Protein AF-A0A0U5IQD8-F1 (afdb_monomer_lite)

Sequence (84 aa):
MEPTRNRQIGERIRTARERCSLSHKALAALTDGAISASRLANYESGLRRPGIEEAEALAGALGDVSAAWLLTLDGGDAPASVRP

Radius of gyration: 11.64 Å; chains: 1; bounding box: 28×26×30 Å

Structure (mmCIF, N/CA/C/O backbone):
data_AF-A0A0U5IQD8-F1
#
_entry.id   AF-A0A0U5IQD8-F1
#
loop_
_atom_site.group_PDB
_atom_site.id
_atom_site.type_symbol
_atom_site.label_atom_id
_atom_site.label_alt_id
_atom_site.label_comp_id
_atom_site.label_asym_id
_atom_site.label_entity_id
_atom_site.label_seq_id
_atom_site.pdbx_PDB_ins_code
_atom_site.Cartn_x
_atom_site.Cartn_y
_atom_site.Cartn_z
_atom_site.occupancy
_atom_site.B_iso_or_equiv
_atom_site.auth_seq_id
_atom_site.auth_comp_id
_atom_site.auth_asym_id
_atom_site.auth_atom_id
_atom_site.pdbx_PDB_model_num
ATOM 1 N N . MET A 1 1 ? 12.519 12.261 -17.787 1.00 46.66 1 MET A N 1
ATOM 2 C CA . MET A 1 1 ? 12.903 11.052 -17.030 1.00 46.66 1 MET A CA 1
ATOM 3 C C . MET A 1 1 ? 11.676 10.170 -17.003 1.00 46.66 1 MET A C 1
ATOM 5 O O . MET A 1 1 ? 10.656 10.641 -16.516 1.00 46.66 1 MET A O 1
ATOM 9 N N . GLU A 1 2 ? 11.722 8.979 -17.596 1.00 53.22 2 GLU A N 1
ATOM 10 C CA . GLU A 1 2 ? 10.586 8.059 -17.495 1.00 53.22 2 GLU A CA 1
ATOM 11 C C . GLU A 1 2 ? 10.375 7.673 -16.024 1.00 53.22 2 GLU A C 1
ATOM 13 O O . GLU A 1 2 ? 11.364 7.429 -15.320 1.00 53.22 2 GLU A O 1
ATOM 18 N N . PRO A 1 3 ? 9.130 7.667 -15.516 1.00 62.66 3 PRO A N 1
ATOM 19 C CA . PRO A 1 3 ? 8.872 7.215 -14.161 1.00 62.66 3 PRO A CA 1
ATOM 20 C C . PRO A 1 3 ? 9.354 5.771 -14.046 1.00 62.66 3 PRO A C 1
ATOM 22 O O . PRO A 1 3 ? 8.943 4.903 -14.819 1.00 62.66 3 PRO A O 1
ATOM 25 N N . THR A 1 4 ? 10.246 5.515 -13.087 1.00 82.25 4 THR A N 1
ATOM 26 C CA . THR A 1 4 ? 10.699 4.154 -12.801 1.00 82.25 4 THR A CA 1
ATOM 27 C C . THR A 1 4 ? 9.479 3.279 -12.543 1.00 82.25 4 THR A C 1
ATOM 29 O O . THR A 1 4 ? 8.485 3.733 -11.975 1.00 82.25 4 THR A O 1
ATOM 32 N N . ARG A 1 5 ? 9.540 2.007 -12.942 1.00 83.19 5 ARG A N 1
ATOM 33 C CA . ARG A 1 5 ? 8.417 1.067 -12.794 1.00 83.19 5 ARG A CA 1
ATOM 34 C C . ARG A 1 5 ? 7.845 1.041 -11.368 1.00 83.19 5 ARG A C 1
ATOM 36 O O . ARG A 1 5 ? 6.645 0.902 -11.180 1.00 83.19 5 ARG A O 1
ATOM 43 N N . ASN A 1 6 ? 8.693 1.271 -10.366 1.00 86.50 6 ASN A N 1
ATOM 44 C CA . ASN A 1 6 ? 8.297 1.391 -8.962 1.00 86.50 6 ASN A CA 1
ATOM 45 C C . ASN A 1 6 ? 7.353 2.572 -8.697 1.00 86.50 6 ASN A C 1
ATOM 47 O O . ASN A 1 6 ? 6.433 2.442 -7.898 1.00 86.50 6 ASN A O 1
ATOM 51 N N . ARG A 1 7 ? 7.562 3.714 -9.360 1.00 87.38 7 ARG A N 1
ATOM 52 C CA . ARG A 1 7 ? 6.699 4.891 -9.229 1.00 87.38 7 ARG A CA 1
ATOM 53 C C . ARG A 1 7 ? 5.319 4.645 -9.833 1.00 87.38 7 ARG A C 1
ATOM 55 O O . ARG A 1 7 ? 4.335 4.997 -9.201 1.00 87.38 7 ARG A O 1
ATOM 62 N N . GLN A 1 8 ? 5.249 3.967 -10.980 1.00 88.44 8 GLN A N 1
ATOM 63 C CA . GLN A 1 8 ? 3.974 3.583 -11.604 1.00 88.44 8 GLN A CA 1
ATOM 64 C C . GLN A 1 8 ? 3.174 2.620 -10.709 1.00 88.44 8 GLN A C 1
ATOM 66 O O . GLN A 1 8 ? 1.973 2.788 -10.522 1.00 88.44 8 GLN A O 1
ATOM 71 N N . ILE A 1 9 ? 3.855 1.641 -10.098 1.00 89.62 9 ILE A N 1
ATOM 72 C CA . ILE A 1 9 ? 3.260 0.742 -9.095 1.00 89.62 9 ILE A CA 1
ATOM 73 C C . ILE A 1 9 ? 2.720 1.549 -7.906 1.00 89.62 9 ILE A C 1
ATOM 75 O O . ILE A 1 9 ? 1.584 1.350 -7.477 1.00 89.62 9 ILE A O 1
ATOM 79 N N . GLY A 1 10 ? 3.518 2.489 -7.394 1.00 91.00 10 GLY A N 1
ATOM 80 C CA . GLY A 1 10 ? 3.121 3.364 -6.297 1.00 91.00 10 GLY A CA 1
ATOM 81 C C . GLY A 1 10 ? 1.892 4.217 -6.612 1.00 91.00 10 GLY A C 1
ATOM 82 O O . GLY A 1 10 ? 0.980 4.310 -5.790 1.00 91.00 10 GLY A O 1
ATOM 83 N N . GLU A 1 11 ? 1.830 4.779 -7.817 1.00 90.00 11 GLU A N 1
ATOM 84 C CA . GLU A 1 11 ? 0.680 5.541 -8.304 1.00 90.00 11 GLU A CA 1
ATOM 85 C C . GLU A 1 11 ? -0.575 4.664 -8.389 1.00 90.00 11 GLU A C 1
ATOM 87 O O . GLU A 1 11 ? -1.613 5.061 -7.867 1.00 90.00 11 GLU A O 1
ATOM 92 N N . ARG A 1 12 ? -0.482 3.433 -8.914 1.00 89.75 12 ARG A N 1
ATOM 93 C CA . ARG A 1 12 ? -1.617 2.491 -8.954 1.00 89.75 12 ARG A CA 1
ATOM 94 C C . ARG A 1 12 ? -2.150 2.147 -7.561 1.00 89.75 12 ARG A C 1
ATOM 96 O O . ARG A 1 12 ? -3.364 2.172 -7.351 1.00 89.75 12 ARG A O 1
ATOM 103 N N . ILE A 1 13 ? -1.263 1.877 -6.599 1.00 90.25 13 ILE A N 1
ATOM 104 C CA . ILE A 1 13 ? -1.645 1.622 -5.197 1.00 90.25 13 ILE A CA 1
ATOM 105 C C . ILE A 1 13 ? -2.378 2.834 -4.623 1.00 90.25 13 ILE A C 1
ATOM 107 O O . ILE A 1 13 ? -3.448 2.689 -4.029 1.00 90.25 13 ILE A O 1
ATOM 111 N N . ARG A 1 14 ? -1.824 4.032 -4.831 1.00 90.88 14 ARG A N 1
ATOM 112 C CA . ARG A 1 14 ? -2.416 5.281 -4.356 1.00 90.88 14 ARG A CA 1
ATOM 113 C C . ARG A 1 14 ? -3.797 5.509 -4.958 1.00 90.88 14 ARG A C 1
ATOM 115 O O . ARG A 1 14 ? -4.734 5.769 -4.211 1.00 90.88 14 ARG A O 1
ATOM 122 N N . THR A 1 15 ? -3.934 5.374 -6.274 1.00 89.69 15 THR A N 1
ATOM 123 C CA . THR A 1 15 ? -5.209 5.538 -6.977 1.00 89.69 15 THR A CA 1
ATOM 124 C C . THR A 1 15 ? -6.249 4.552 -6.462 1.00 89.69 15 THR A C 1
ATOM 126 O O . THR A 1 15 ? -7.371 4.954 -6.169 1.00 89.69 15 THR A O 1
ATOM 129 N N . ALA A 1 16 ? -5.894 3.276 -6.288 1.00 89.88 16 ALA A N 1
ATOM 130 C CA . ALA A 1 16 ? -6.815 2.287 -5.736 1.00 89.88 16 ALA A CA 1
ATOM 131 C C . ALA A 1 16 ? -7.229 2.636 -4.296 1.00 89.88 16 ALA A C 1
ATOM 133 O O . ALA A 1 16 ? -8.414 2.625 -3.969 1.00 89.88 16 ALA A O 1
ATOM 134 N N . ARG A 1 17 ? -6.272 3.039 -3.453 1.00 91.06 17 ARG A N 1
ATOM 135 C CA . ARG A 1 17 ? -6.543 3.477 -2.078 1.00 91.06 17 ARG A CA 1
ATOM 136 C C . ARG A 1 17 ? -7.474 4.694 -2.032 1.00 91.06 17 ARG A C 1
ATOM 138 O O . ARG A 1 17 ? -8.398 4.722 -1.220 1.00 91.06 17 ARG A O 1
ATOM 145 N N . GLU A 1 18 ? -7.228 5.694 -2.876 1.00 89.81 18 GLU A N 1
ATOM 146 C CA . GLU A 1 18 ? -8.032 6.917 -2.972 1.00 89.81 18 GLU A CA 1
ATOM 147 C C . GLU A 1 18 ? -9.444 6.622 -3.501 1.00 89.81 18 GLU A C 1
ATOM 149 O O . GLU A 1 18 ? -10.409 7.148 -2.951 1.00 89.81 18 GLU A O 1
ATOM 154 N N . ARG A 1 19 ? -9.595 5.704 -4.467 1.00 88.62 19 ARG A N 1
ATOM 155 C CA . ARG A 1 19 ? -10.909 5.213 -4.929 1.00 88.62 19 ARG A CA 1
ATOM 156 C C . ARG A 1 19 ? -11.708 4.559 -3.801 1.00 88.62 19 ARG A C 1
ATOM 158 O O . ARG A 1 19 ? -12.902 4.807 -3.679 1.00 88.62 19 ARG A O 1
ATOM 165 N N . CYS A 1 20 ? -11.046 3.785 -2.944 1.00 86.44 20 CYS A N 1
ATOM 166 C CA . CYS A 1 20 ? -11.658 3.191 -1.754 1.00 86.44 20 CYS A CA 1
ATOM 167 C C . CYS A 1 20 ? -11.808 4.185 -0.581 1.00 86.44 20 CYS A C 1
ATOM 169 O O . CYS A 1 20 ? -12.295 3.798 0.478 1.00 86.44 20 CYS A O 1
ATOM 171 N N . SER A 1 21 ? -11.381 5.448 -0.732 1.00 89.62 21 SER A N 1
ATOM 172 C CA . SER A 1 21 ? -11.354 6.466 0.335 1.00 89.62 21 SER A CA 1
ATOM 173 C C . SER A 1 21 ? -10.654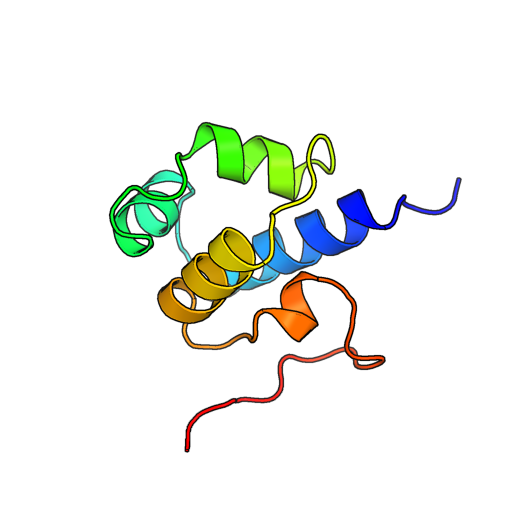 6.000 1.624 1.00 89.62 21 SER A C 1
ATOM 175 O O . SER A 1 21 ? -11.008 6.403 2.733 1.00 89.62 21 SER A O 1
ATOM 177 N N . LEU A 1 22 ? -9.632 5.148 1.492 1.00 89.31 22 LEU A N 1
ATOM 178 C CA . LEU A 1 22 ? -8.895 4.588 2.624 1.00 89.31 22 LEU A CA 1
ATOM 179 C C . LEU A 1 22 ? -7.697 5.472 2.992 1.00 89.31 22 LEU A C 1
ATOM 181 O O . LEU A 1 22 ? -6.951 5.949 2.137 1.00 89.31 22 LEU A O 1
ATOM 185 N N . SER A 1 23 ? -7.443 5.649 4.288 1.00 90.56 23 SER A N 1
ATOM 186 C CA . SER A 1 23 ? -6.159 6.189 4.758 1.00 90.56 23 SER A CA 1
ATOM 187 C C . SER A 1 23 ? -5.075 5.104 4.737 1.00 90.56 23 SER A C 1
ATOM 189 O O . SER A 1 23 ? -5.390 3.914 4.763 1.00 90.56 23 SER A O 1
ATO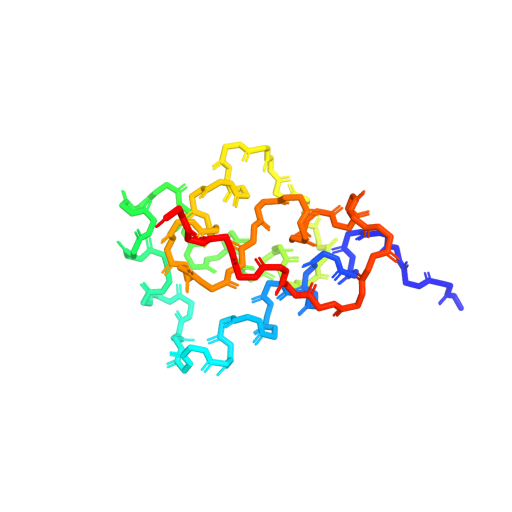M 191 N N . HIS A 1 24 ? -3.786 5.475 4.761 1.00 89.31 24 HIS A N 1
ATOM 192 C CA . HIS A 1 24 ? -2.698 4.484 4.876 1.00 89.31 24 HIS A CA 1
ATOM 193 C C . HIS A 1 24 ? -2.847 3.584 6.105 1.00 89.31 24 HIS A C 1
ATOM 195 O O . HIS A 1 24 ? -2.522 2.405 6.040 1.00 89.31 24 HIS A O 1
ATOM 201 N N . LYS A 1 25 ? -3.357 4.126 7.219 1.00 90.00 25 LYS A N 1
ATOM 202 C CA . LYS A 1 25 ? -3.626 3.350 8.437 1.00 90.00 25 LYS A CA 1
ATOM 203 C C . LYS A 1 25 ? -4.783 2.371 8.247 1.00 90.00 25 LYS A C 1
ATOM 205 O O . LYS A 1 25 ? -4.678 1.239 8.700 1.00 90.00 25 LYS A O 1
ATOM 210 N N . ALA A 1 26 ? -5.854 2.796 7.577 1.00 90.56 26 ALA A N 1
ATOM 211 C CA . ALA A 1 26 ? -6.998 1.931 7.299 1.00 90.56 26 ALA A CA 1
ATOM 212 C C . ALA A 1 26 ? -6.605 0.783 6.361 1.00 90.56 26 ALA A C 1
ATOM 214 O O . ALA A 1 26 ? -6.896 -0.370 6.652 1.00 90.56 26 ALA A O 1
ATOM 215 N N . LEU A 1 27 ? -5.866 1.082 5.289 1.00 90.19 27 LEU A N 1
ATOM 216 C CA . LEU A 1 27 ? -5.378 0.058 4.368 1.00 90.19 27 LEU A CA 1
ATOM 217 C C . LEU A 1 27 ? -4.402 -0.910 5.054 1.00 90.19 27 LEU A C 1
ATOM 219 O O . LEU A 1 27 ? -4.540 -2.116 4.905 1.00 90.19 27 LEU A O 1
ATOM 223 N N . ALA A 1 28 ? -3.476 -0.403 5.874 1.00 91.00 28 ALA A N 1
ATOM 224 C CA . ALA A 1 28 ? -2.589 -1.241 6.685 1.00 91.00 28 ALA A CA 1
ATOM 225 C C . ALA A 1 28 ? -3.364 -2.201 7.609 1.00 91.00 28 ALA A C 1
ATOM 227 O O . ALA A 1 28 ? -3.019 -3.379 7.707 1.00 91.00 28 ALA A O 1
ATOM 228 N N . ALA A 1 29 ? -4.433 -1.716 8.250 1.00 90.06 29 ALA A N 1
ATOM 229 C CA . ALA A 1 29 ? -5.289 -2.538 9.102 1.00 90.06 29 ALA A CA 1
ATOM 230 C C . ALA A 1 29 ? -6.033 -3.630 8.313 1.00 90.06 29 ALA A C 1
ATOM 232 O O . ALA A 1 29 ? -6.171 -4.741 8.810 1.00 90.06 29 ALA A O 1
ATOM 233 N N . LEU A 1 30 ? -6.457 -3.345 7.076 1.00 89.06 30 LEU A N 1
ATOM 234 C CA . LEU A 1 30 ? -7.106 -4.328 6.197 1.00 89.06 30 LEU A CA 1
ATOM 235 C C . LEU A 1 30 ? -6.147 -5.416 5.699 1.00 89.06 30 LEU A C 1
ATOM 237 O O . LEU A 1 30 ? -6.585 -6.516 5.388 1.00 89.06 30 LEU A O 1
ATOM 241 N N . THR A 1 31 ? -4.843 -5.136 5.658 1.00 87.88 31 THR A N 1
ATOM 242 C CA . THR A 1 31 ? -3.812 -6.141 5.339 1.00 87.88 31 THR A CA 1
ATOM 243 C C . THR A 1 31 ? -3.414 -7.013 6.539 1.00 87.88 31 THR A C 1
ATOM 245 O O . THR A 1 31 ? -2.327 -7.581 6.533 1.00 87.88 31 THR A O 1
ATOM 248 N N . ASP A 1 32 ? -4.230 -7.064 7.597 1.00 82.25 32 ASP A N 1
ATOM 249 C CA . ASP A 1 32 ? -3.953 -7.786 8.854 1.00 82.25 32 ASP A CA 1
ATOM 250 C C . ASP A 1 32 ? -2.593 -7.416 9.491 1.00 82.25 32 ASP A C 1
ATOM 252 O O . ASP A 1 32 ? -1.913 -8.210 10.131 1.00 82.25 32 ASP A O 1
ATOM 256 N N . GLY A 1 33 ? -2.133 -6.179 9.270 1.00 79.62 33 GLY A N 1
ATOM 257 C CA . GLY A 1 33 ? -0.826 -5.718 9.746 1.00 79.62 33 GLY A CA 1
ATOM 258 C C . GLY A 1 33 ? 0.385 -6.246 8.964 1.00 79.62 33 GLY A C 1
ATOM 259 O O . GLY A 1 33 ? 1.515 -5.896 9.318 1.00 79.62 33 GLY A O 1
ATOM 260 N N . ALA A 1 34 ? 0.192 -6.997 7.872 1.00 84.00 34 ALA A N 1
ATOM 261 C CA . ALA A 1 34 ? 1.278 -7.416 6.979 1.00 84.00 34 ALA A CA 1
ATOM 262 C C . ALA A 1 34 ? 2.062 -6.204 6.439 1.00 84.00 34 ALA A C 1
ATOM 264 O O . ALA A 1 34 ? 3.298 -6.208 6.348 1.00 84.00 34 ALA A O 1
ATOM 265 N N . ILE A 1 35 ? 1.350 -5.111 6.147 1.00 89.62 35 ILE A N 1
ATOM 266 C CA . ILE A 1 35 ? 1.926 -3.877 5.619 1.00 89.62 35 ILE A CA 1
ATOM 267 C C . ILE A 1 35 ? 1.649 -2.730 6.582 1.00 89.62 35 ILE A C 1
ATOM 269 O O . ILE A 1 35 ? 0.510 -2.406 6.892 1.00 89.62 35 ILE A O 1
ATOM 273 N N . SER A 1 36 ? 2.706 -2.059 7.039 1.00 90.88 36 SER A N 1
ATOM 274 C CA . SER A 1 36 ? 2.566 -0.862 7.865 1.00 90.88 36 SER A CA 1
ATOM 275 C C . SER A 1 36 ? 2.269 0.376 7.014 1.00 90.88 36 SER A C 1
ATOM 277 O O . SER A 1 36 ? 2.670 0.460 5.851 1.00 90.88 36 SER A O 1
ATOM 279 N N . ALA A 1 37 ? 1.648 1.395 7.615 1.00 89.81 37 ALA A N 1
ATOM 280 C CA . ALA A 1 37 ? 1.372 2.668 6.941 1.00 89.81 37 ALA A CA 1
ATOM 281 C C . ALA A 1 37 ? 2.639 3.314 6.331 1.00 89.81 37 ALA A C 1
ATOM 283 O O . ALA A 1 37 ? 2.584 3.868 5.236 1.00 89.81 37 ALA A O 1
ATOM 284 N N . SER A 1 38 ? 3.801 3.185 6.987 1.00 91.00 38 SER A N 1
ATOM 285 C CA . SER A 1 38 ? 5.080 3.649 6.427 1.00 91.00 38 SER A CA 1
ATOM 286 C C . SER A 1 38 ? 5.545 2.832 5.220 1.00 91.00 38 SER A C 1
ATOM 288 O O . SER A 1 38 ? 6.103 3.407 4.289 1.00 91.00 38 SER A O 1
ATOM 290 N N . ARG A 1 39 ? 5.332 1.506 5.200 1.00 90.25 39 ARG A N 1
ATOM 291 C CA . ARG A 1 39 ? 5.648 0.689 4.014 1.00 90.25 39 ARG A CA 1
ATOM 292 C C . ARG A 1 39 ? 4.766 1.082 2.837 1.00 90.25 39 ARG A C 1
ATOM 294 O O . ARG A 1 39 ? 5.291 1.273 1.748 1.00 90.25 39 ARG A O 1
ATOM 301 N N . LEU A 1 40 ? 3.479 1.303 3.087 1.00 91.06 40 LEU A N 1
ATOM 302 C CA . LEU A 1 40 ? 2.543 1.846 2.105 1.00 91.06 40 LEU A CA 1
ATOM 303 C C . LEU A 1 40 ? 3.031 3.171 1.512 1.00 91.06 40 LEU A C 1
ATOM 305 O O . LEU A 1 40 ? 3.116 3.291 0.295 1.00 91.06 40 LEU A O 1
ATOM 309 N N . ALA A 1 41 ? 3.447 4.125 2.348 1.00 90.69 41 ALA A N 1
ATOM 310 C CA . ALA A 1 41 ? 3.999 5.394 1.872 1.00 90.69 41 ALA A CA 1
ATOM 311 C C . ALA A 1 41 ? 5.276 5.214 1.022 1.00 90.69 41 ALA A C 1
ATOM 313 O O . ALA A 1 41 ? 5.445 5.893 0.006 1.00 90.69 41 ALA A O 1
ATOM 314 N N . ASN A 1 42 ? 6.157 4.277 1.393 1.00 91.56 42 ASN A N 1
ATOM 315 C CA . ASN A 1 42 ? 7.353 3.946 0.610 1.00 91.56 42 ASN A CA 1
ATOM 316 C C . ASN A 1 42 ? 7.015 3.306 -0.744 1.00 91.56 42 ASN A C 1
ATOM 318 O O . ASN A 1 42 ? 7.699 3.585 -1.731 1.00 91.56 42 ASN A O 1
ATOM 322 N N . TYR A 1 43 ? 5.978 2.465 -0.794 1.00 91.69 43 TYR A N 1
ATOM 323 C CA . TYR A 1 43 ? 5.471 1.875 -2.033 1.00 91.69 43 TYR A CA 1
ATOM 324 C C . TYR A 1 43 ? 4.853 2.946 -2.932 1.00 91.69 43 TYR A C 1
ATOM 326 O O . TYR A 1 43 ? 5.263 3.075 -4.081 1.00 91.69 43 TYR A O 1
ATOM 334 N N . GLU A 1 44 ? 3.959 3.782 -2.394 1.00 90.62 44 GLU A N 1
ATOM 335 C CA . GLU A 1 44 ? 3.319 4.883 -3.130 1.00 90.62 44 GLU A CA 1
ATOM 336 C C . GLU A 1 44 ? 4.330 5.904 -3.676 1.00 90.62 44 GLU A C 1
ATOM 338 O O . GLU A 1 44 ? 4.139 6.453 -4.757 1.00 90.62 44 GLU A O 1
ATOM 343 N N . SER A 1 45 ? 5.436 6.133 -2.963 1.00 88.12 45 SER A N 1
ATOM 344 C CA . SER A 1 45 ? 6.501 7.047 -3.401 1.00 88.12 45 SER A CA 1
ATOM 345 C C . SER A 1 45 ? 7.476 6.418 -4.409 1.00 88.12 45 SER A C 1
ATOM 347 O O . SER A 1 45 ? 8.373 7.102 -4.901 1.00 88.12 45 SER A O 1
ATOM 349 N N . GLY A 1 46 ? 7.363 5.114 -4.690 1.00 87.69 46 GLY A N 1
ATOM 350 C CA . GLY A 1 46 ? 8.294 4.370 -5.546 1.00 87.69 46 GLY A CA 1
ATOM 351 C C . GLY A 1 46 ? 9.683 4.135 -4.934 1.00 87.69 46 GLY A C 1
ATOM 352 O O . GLY A 1 46 ? 10.581 3.641 -5.620 1.00 87.69 46 GLY A O 1
ATOM 353 N N . LEU A 1 47 ? 9.860 4.458 -3.647 1.00 86.69 47 LEU A N 1
ATOM 354 C CA . LEU A 1 47 ? 11.081 4.222 -2.865 1.00 86.69 47 LEU A CA 1
ATOM 355 C C . LEU A 1 47 ? 11.356 2.728 -2.696 1.00 86.69 47 LEU A C 1
ATOM 357 O O . LEU A 1 47 ? 12.507 2.297 -2.638 1.00 86.69 47 LEU A O 1
ATOM 361 N N . ARG A 1 48 ? 10.288 1.932 -2.614 1.00 85.88 48 ARG A N 1
ATOM 362 C CA . ARG A 1 48 ? 10.359 0.481 -2.469 1.00 85.88 48 ARG A CA 1
ATOM 363 C C . ARG A 1 48 ? 9.330 -0.173 -3.380 1.00 85.88 48 ARG A C 1
ATOM 365 O O . ARG A 1 48 ? 8.280 0.402 -3.643 1.00 85.88 48 ARG A O 1
ATOM 372 N N . ARG A 1 49 ? 9.631 -1.380 -3.853 1.00 85.00 49 ARG A N 1
ATOM 373 C CA . ARG A 1 49 ? 8.685 -2.192 -4.621 1.00 85.00 49 ARG A CA 1
ATOM 374 C C . ARG A 1 49 ? 8.007 -3.190 -3.673 1.00 85.00 49 ARG A C 1
ATOM 376 O O . ARG A 1 49 ? 8.739 -3.831 -2.917 1.00 85.00 49 ARG A O 1
ATOM 383 N N . PRO A 1 50 ? 6.669 -3.313 -3.682 1.00 87.75 50 PRO A N 1
ATOM 384 C CA . PRO A 1 50 ? 5.995 -4.379 -2.947 1.00 87.75 50 PRO A CA 1
ATOM 385 C C . PRO A 1 50 ? 6.376 -5.745 -3.531 1.00 87.75 50 PRO A C 1
ATOM 387 O O . PRO A 1 50 ? 6.568 -5.874 -4.747 1.00 87.75 50 PRO A O 1
ATOM 390 N N . GLY A 1 51 ? 6.507 -6.748 -2.662 1.00 88.38 51 GLY A N 1
ATOM 391 C CA . GLY A 1 51 ? 6.612 -8.146 -3.067 1.00 88.38 51 GLY A CA 1
ATOM 392 C C . GLY A 1 51 ? 5.290 -8.686 -3.616 1.00 88.38 51 GLY A C 1
ATOM 3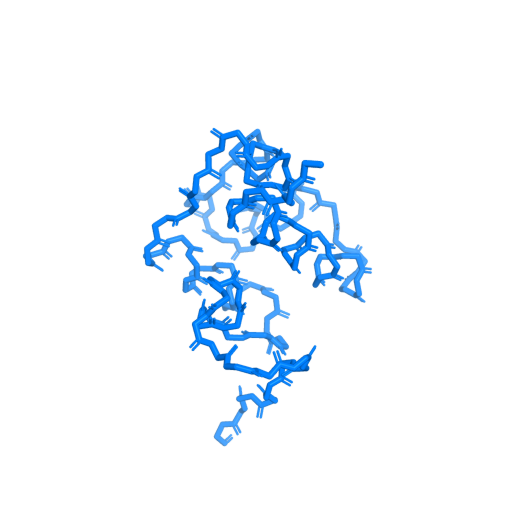93 O O . GLY A 1 51 ? 4.283 -7.977 -3.665 1.00 88.38 51 GLY A O 1
ATOM 394 N N . ILE A 1 52 ? 5.297 -9.954 -4.034 1.00 87.56 52 ILE A N 1
ATOM 395 C CA . ILE A 1 52 ? 4.078 -10.633 -4.500 1.00 87.56 52 ILE A CA 1
ATOM 396 C C . ILE A 1 52 ? 3.081 -10.768 -3.345 1.00 87.56 52 ILE A C 1
ATOM 398 O O . ILE A 1 52 ? 1.945 -10.334 -3.494 1.00 87.56 52 ILE A O 1
ATOM 402 N N . GLU A 1 53 ? 3.529 -11.236 -2.177 1.00 89.31 53 GLU A N 1
ATOM 403 C CA . GLU A 1 53 ? 2.673 -11.402 -0.993 1.00 89.31 53 GLU A CA 1
ATOM 404 C C . GLU A 1 53 ? 2.039 -10.072 -0.550 1.00 89.31 53 GLU A C 1
ATOM 406 O O . GLU A 1 53 ? 0.845 -10.002 -0.268 1.00 89.31 53 GLU A O 1
ATOM 411 N N . GLU A 1 54 ? 2.805 -8.973 -0.554 1.00 90.25 54 GLU A N 1
ATOM 412 C CA . GLU A 1 54 ? 2.250 -7.650 -0.252 1.00 90.25 54 GLU A CA 1
ATOM 413 C C . GLU A 1 54 ? 1.268 -7.165 -1.319 1.00 90.25 54 GLU A C 1
ATOM 415 O O . GLU A 1 54 ? 0.265 -6.538 -0.984 1.00 90.25 54 GLU A O 1
ATOM 420 N N . ALA A 1 55 ? 1.533 -7.430 -2.599 1.00 89.94 55 ALA A N 1
ATOM 421 C CA . ALA A 1 55 ? 0.616 -7.064 -3.670 1.00 89.94 55 ALA A CA 1
ATOM 422 C C . ALA A 1 55 ? -0.702 -7.849 -3.579 1.00 89.94 55 ALA A C 1
ATOM 424 O O . ALA A 1 55 ? -1.760 -7.272 -3.817 1.00 89.94 55 ALA A O 1
ATOM 425 N N . GLU A 1 56 ? -0.657 -9.126 -3.196 1.00 89.44 56 GLU A N 1
ATOM 426 C CA . GLU A 1 56 ? -1.844 -9.948 -2.935 1.00 89.44 56 GLU A CA 1
ATOM 427 C C . GLU A 1 56 ? -2.616 -9.457 -1.710 1.00 89.44 56 GLU A C 1
ATOM 429 O O . GLU A 1 56 ? -3.834 -9.298 -1.783 1.00 89.44 56 GLU A O 1
ATOM 434 N N . ALA A 1 57 ? -1.922 -9.115 -0.620 1.00 90.69 57 ALA A N 1
ATOM 435 C CA . ALA A 1 57 ? -2.550 -8.529 0.561 1.00 90.69 57 ALA A CA 1
ATOM 436 C C . ALA A 1 57 ? -3.224 -7.183 0.242 1.00 90.69 57 ALA A C 1
ATOM 438 O O . ALA A 1 57 ? -4.355 -6.941 0.661 1.00 90.69 57 ALA A O 1
ATOM 439 N N . LEU A 1 58 ? -2.563 -6.315 -0.534 1.00 90.06 58 LEU A N 1
ATOM 440 C CA . LEU A 1 58 ? -3.137 -5.046 -0.991 1.00 90.06 58 LEU A CA 1
ATOM 441 C C . LEU A 1 58 ? -4.347 -5.274 -1.893 1.00 90.06 58 LEU A C 1
ATOM 443 O O . LEU A 1 58 ? -5.366 -4.623 -1.699 1.00 90.06 58 LEU A O 1
ATOM 447 N N . ALA A 1 59 ? -4.249 -6.189 -2.856 1.00 90.06 59 ALA A N 1
ATOM 448 C CA . ALA A 1 59 ? -5.350 -6.541 -3.744 1.00 90.06 59 ALA A CA 1
ATOM 449 C C . ALA A 1 59 ? -6.562 -7.060 -2.959 1.00 90.06 59 ALA A C 1
ATOM 451 O O . ALA A 1 59 ? -7.673 -6.580 -3.165 1.00 90.06 59 ALA A O 1
ATOM 452 N N . GLY A 1 60 ? -6.343 -7.961 -1.997 1.00 89.06 60 GLY A N 1
ATOM 453 C CA . GLY A 1 60 ? -7.391 -8.462 -1.108 1.00 89.06 60 GLY A CA 1
ATOM 454 C C . GLY A 1 60 ? -8.011 -7.366 -0.239 1.00 89.06 60 GLY A C 1
ATOM 455 O O . GLY A 1 60 ? -9.231 -7.299 -0.115 1.00 89.06 60 GLY A O 1
ATOM 456 N N . ALA A 1 61 ? -7.191 -6.466 0.307 1.00 89.62 61 ALA A N 1
ATOM 457 C CA . ALA A 1 61 ? -7.650 -5.350 1.133 1.00 89.62 61 ALA A CA 1
ATOM 458 C C . ALA A 1 61 ? -8.420 -4.282 0.338 1.00 89.62 61 ALA A C 1
ATOM 460 O O . ALA A 1 61 ? -9.366 -3.685 0.849 1.00 89.62 61 ALA A O 1
ATOM 461 N N . LEU A 1 62 ? -8.005 -4.020 -0.902 1.00 87.62 62 LEU A N 1
ATOM 462 C CA . LEU A 1 62 ? -8.646 -3.059 -1.800 1.00 87.62 62 LEU A CA 1
ATOM 463 C C . LEU A 1 62 ? -9.900 -3.650 -2.459 1.00 87.62 62 LEU A C 1
ATOM 465 O O . LEU A 1 62 ? -10.813 -2.902 -2.797 1.00 87.62 62 LEU A O 1
ATOM 469 N N . GLY A 1 63 ? -9.948 -4.971 -2.654 1.00 82.62 63 GLY A N 1
ATOM 470 C CA . GLY A 1 63 ? -11.094 -5.741 -3.151 1.00 82.62 63 GLY A CA 1
ATOM 471 C C . GLY A 1 63 ? -11.483 -5.502 -4.617 1.00 82.62 63 GLY A C 1
ATOM 472 O O . GLY A 1 63 ? -12.140 -6.349 -5.213 1.00 82.62 63 GLY A O 1
ATOM 473 N N . ASP A 1 64 ? -11.081 -4.372 -5.198 1.00 80.75 64 ASP A N 1
ATOM 474 C CA . ASP A 1 64 ? -11.441 -3.935 -6.554 1.00 80.75 64 ASP A CA 1
ATOM 475 C C . ASP A 1 64 ? -10.287 -4.083 -7.561 1.00 80.75 64 ASP A C 1
ATOM 477 O O . ASP A 1 64 ? -10.463 -3.831 -8.748 1.00 80.75 64 ASP A O 1
ATOM 481 N N . VAL A 1 65 ? -9.089 -4.468 -7.105 1.00 85.94 65 VAL A N 1
ATOM 482 C CA . VAL A 1 65 ? -7.875 -4.541 -7.935 1.00 85.94 65 VAL A CA 1
ATOM 483 C C . VAL A 1 65 ? -7.129 -5.856 -7.731 1.00 85.94 65 VAL A C 1
ATOM 485 O O . VAL A 1 65 ? -7.219 -6.465 -6.670 1.00 85.94 65 VAL A O 1
ATOM 488 N N . SER A 1 66 ? -6.349 -6.278 -8.730 1.00 87.56 66 SER A N 1
ATOM 4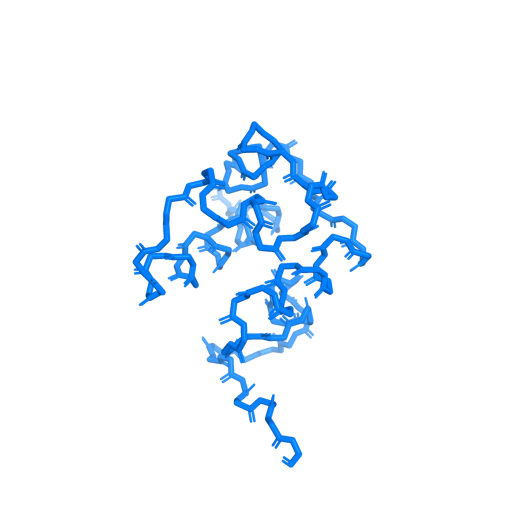89 C CA . SER A 1 66 ? -5.513 -7.483 -8.658 1.00 87.56 66 SER A CA 1
ATOM 490 C C . SER A 1 66 ? -4.044 -7.159 -8.364 1.00 87.56 66 SER A C 1
ATOM 492 O O . SER A 1 66 ? -3.547 -6.079 -8.696 1.00 87.56 66 SER A O 1
ATOM 494 N N . ALA A 1 67 ? -3.311 -8.124 -7.800 1.00 88.38 67 ALA A N 1
ATOM 495 C CA . ALA A 1 67 ? -1.873 -7.993 -7.550 1.00 88.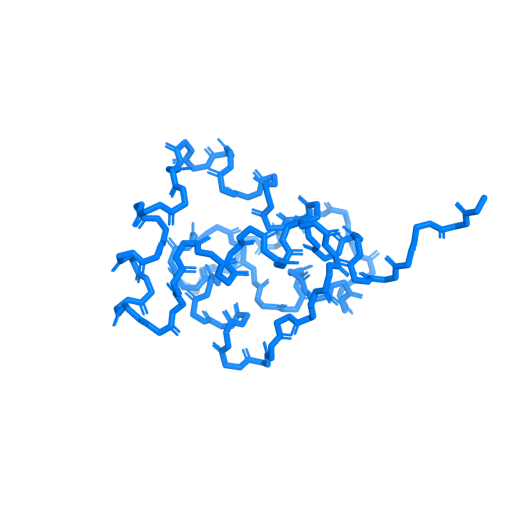38 67 ALA A CA 1
ATOM 496 C C . ALA A 1 67 ? -1.078 -7.748 -8.849 1.00 88.38 67 ALA A C 1
ATOM 498 O O . ALA A 1 67 ? -0.151 -6.939 -8.875 1.00 88.38 67 ALA A O 1
ATOM 499 N N . ALA A 1 68 ? -1.480 -8.389 -9.953 1.00 87.06 68 ALA A N 1
ATOM 500 C CA . ALA A 1 68 ? -0.881 -8.184 -11.272 1.00 87.06 68 ALA A CA 1
ATOM 501 C C . ALA A 1 68 ? -1.068 -6.745 -11.778 1.00 87.06 68 ALA A C 1
ATOM 503 O O . ALA A 1 68 ? -0.125 -6.160 -12.321 1.00 87.06 68 ALA A O 1
ATOM 504 N N . TRP A 1 69 ? -2.247 -6.159 -11.537 1.00 86.69 69 TRP A N 1
ATOM 505 C CA . TRP A 1 69 ? -2.517 -4.766 -11.877 1.00 86.69 69 TRP A CA 1
ATOM 506 C C . TRP A 1 69 ? -1.694 -3.809 -11.024 1.00 86.69 69 TRP A C 1
ATOM 508 O O . TRP A 1 69 ? -1.009 -2.939 -11.560 1.00 86.69 69 TRP A O 1
ATOM 518 N N . LEU A 1 70 ? -1.639 -4.016 -9.708 1.00 87.81 70 LEU A N 1
ATOM 519 C CA . LEU A 1 70 ? -0.778 -3.210 -8.838 1.00 87.81 70 LEU A CA 1
ATOM 520 C C . LEU A 1 70 ? 0.689 -3.252 -9.289 1.00 87.81 70 LEU A C 1
AT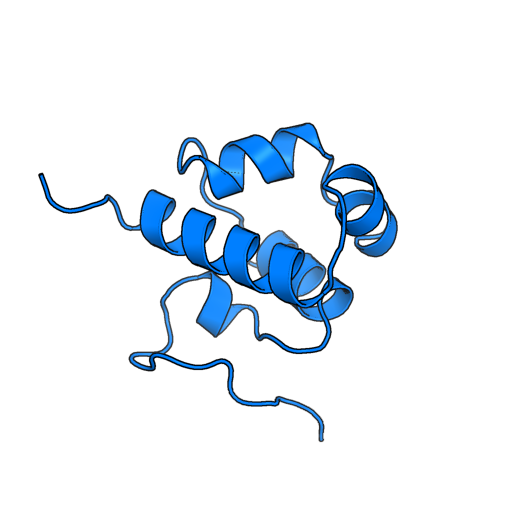OM 522 O O . LEU A 1 70 ? 1.359 -2.225 -9.295 1.00 87.81 70 LEU A O 1
ATOM 526 N N . LEU A 1 71 ? 1.176 -4.415 -9.733 1.00 87.12 71 LEU A N 1
ATOM 527 C CA . LEU A 1 71 ? 2.564 -4.623 -10.148 1.00 87.12 71 LEU A CA 1
ATOM 528 C C . LEU A 1 71 ? 2.889 -4.197 -11.592 1.00 87.12 71 LEU A C 1
ATOM 530 O O . LEU A 1 71 ? 4.035 -4.387 -12.015 1.00 87.12 71 LEU A O 1
ATOM 534 N N . THR A 1 72 ? 1.956 -3.595 -12.341 1.00 85.12 72 THR A N 1
ATOM 535 C CA . THR A 1 72 ? 2.127 -3.219 -13.768 1.00 85.12 72 THR A CA 1
ATOM 536 C C . THR A 1 72 ? 2.514 -4.408 -14.661 1.00 85.12 72 THR A C 1
ATOM 538 O O . THR A 1 72 ? 3.401 -4.317 -15.520 1.00 85.12 72 THR A O 1
ATOM 541 N N . LEU A 1 73 ? 1.917 -5.570 -14.379 1.00 77.25 73 LEU A N 1
ATOM 542 C CA . LEU A 1 73 ? 2.137 -6.820 -15.115 1.00 77.25 73 LEU A CA 1
ATOM 543 C C . LEU A 1 73 ? 1.026 -7.100 -16.130 1.00 77.25 73 LEU A C 1
ATOM 545 O O . LEU A 1 73 ? 1.252 -7.850 -17.076 1.00 77.25 73 LEU A O 1
ATOM 549 N N . ASP A 1 74 ? -0.144 -6.488 -15.959 1.00 64.50 74 ASP A N 1
ATOM 550 C CA . ASP A 1 74 ? -1.169 -6.445 -16.987 1.00 64.50 74 ASP A CA 1
ATOM 551 C C . ASP A 1 74 ? -0.860 -5.266 -17.925 1.00 64.50 74 ASP A C 1
ATOM 553 O O . ASP A 1 74 ? -0.587 -4.153 -17.484 1.00 64.50 74 ASP A O 1
ATOM 557 N N . GLY A 1 75 ? -0.863 -5.478 -19.237 1.00 59.47 75 GLY A N 1
ATOM 558 C CA . GLY A 1 75 ? -0.702 -4.383 -20.204 1.00 59.47 75 GLY A CA 1
ATOM 559 C C . GLY A 1 75 ? -1.912 -3.434 -20.276 1.00 59.47 75 GLY A C 1
ATOM 560 O O . GLY A 1 75 ? -2.046 -2.724 -21.267 1.00 59.47 75 GLY A O 1
ATOM 561 N N . GLY A 1 76 ? -2.822 -3.480 -19.296 1.00 56.97 76 GLY A N 1
ATOM 562 C CA . GLY A 1 76 ? -4.102 -2.781 -19.268 1.00 56.97 76 GLY A CA 1
ATOM 563 C C . GLY A 1 76 ? -4.119 -1.576 -18.325 1.00 56.97 76 GLY A C 1
ATOM 564 O O . GLY A 1 76 ? -3.337 -1.469 -17.378 1.00 56.97 76 GLY A O 1
ATOM 565 N N . ASP A 1 77 ? -5.025 -0.640 -18.616 1.00 56.72 77 ASP A N 1
ATOM 566 C CA . ASP A 1 77 ? -5.189 0.632 -17.897 1.00 56.72 77 ASP A CA 1
ATOM 567 C C . ASP A 1 77 ? -6.160 0.533 -16.701 1.00 56.72 77 ASP A C 1
ATOM 569 O O . ASP A 1 77 ? -6.138 1.366 -15.800 1.00 56.72 77 ASP A O 1
ATOM 573 N N . ALA A 1 78 ? -6.970 -0.528 -16.619 1.00 55.53 78 ALA A N 1
ATOM 574 C CA . ALA A 1 78 ? -8.041 -0.651 -15.630 1.00 55.53 78 ALA A CA 1
ATOM 575 C C . ALA A 1 78 ? -7.978 -1.981 -14.867 1.00 55.53 78 ALA A C 1
ATOM 577 O O . ALA A 1 78 ? -7.679 -3.015 -15.471 1.00 55.53 78 ALA A O 1
ATOM 578 N N . PRO A 1 79 ? -8.295 -1.989 -13.559 1.00 58.06 79 PRO A N 1
ATOM 579 C CA . PRO A 1 79 ? -8.371 -3.229 -12.815 1.00 58.06 79 PRO A CA 1
ATOM 580 C C . PRO A 1 79 ? -9.522 -4.065 -13.376 1.00 58.06 79 PRO A C 1
ATOM 582 O O . PRO A 1 79 ? -10.686 -3.665 -13.334 1.00 58.06 79 PRO A O 1
ATOM 585 N N . ALA A 1 80 ? -9.190 -5.231 -13.932 1.00 56.31 80 ALA A N 1
ATOM 586 C CA . ALA A 1 80 ? -10.179 -6.261 -14.189 1.00 56.31 80 ALA A CA 1
ATOM 587 C C . ALA A 1 80 ? -10.859 -6.555 -12.851 1.00 56.31 80 ALA A C 1
ATOM 589 O O . ALA A 1 80 ? -10.183 -6.965 -11.905 1.00 56.31 80 ALA A O 1
ATOM 590 N N . SER A 1 81 ? -12.163 -6.291 -12.761 1.00 54.94 81 SER A N 1
ATOM 591 C CA . SER A 1 81 ? -12.974 -6.684 -11.615 1.00 54.94 81 SER A CA 1
ATOM 592 C C . SER A 1 81 ? -12.885 -8.207 -11.505 1.00 54.94 81 SER A C 1
ATOM 594 O O . SER A 1 81 ? -13.581 -8.945 -12.196 1.00 54.94 81 SER A O 1
ATOM 596 N N . VAL A 1 82 ? -11.925 -8.681 -10.713 1.00 53.91 82 VAL A N 1
ATOM 597 C CA . VAL A 1 82 ? -11.768 -10.086 -10.368 1.00 53.91 82 VAL A CA 1
ATOM 598 C C . VAL A 1 82 ? -12.678 -10.301 -9.178 1.00 53.91 82 VAL A C 1
ATOM 600 O O . VAL A 1 82 ? -12.304 -10.127 -8.022 1.00 53.91 82 VAL A O 1
ATOM 603 N N . ARG A 1 83 ? -13.921 -10.653 -9.482 1.00 41.88 83 ARG A N 1
ATOM 604 C CA . ARG A 1 83 ? -14.730 -11.469 -8.586 1.00 41.88 83 ARG A CA 1
ATOM 605 C C . ARG A 1 83 ? -15.169 -12.694 -9.393 1.00 41.88 83 ARG A C 1
ATOM 607 O O . ARG A 1 83 ? -15.657 -12.494 -10.506 1.00 41.88 83 ARG A O 1
ATOM 614 N N . PRO A 1 84 ? -14.929 -13.926 -8.910 1.00 47.50 84 PRO A N 1
ATOM 615 C CA . PRO A 1 84 ? -15.608 -15.101 -9.444 1.00 47.50 84 PRO A CA 1
ATOM 616 C C . PRO A 1 84 ? -17.115 -15.047 -9.158 1.00 47.50 84 PRO A C 1
ATOM 618 O O . PRO A 1 84 ? -17.516 -14.369 -8.179 1.00 47.50 84 PRO A O 1
#

pLDDT: mean 82.66, std 12.94, range [41.88, 91.69]

Secondary structure (DSSP, 8-state):
-PPPHHHHHHHHHHHHHHHTT--HHHHHHHTTTSS-HHHHHHHHTTSS---HHHHHHHHHHHSSS-HHHHTT-SS-SS------

Foldseek 3Di:
DPPDLLLVLLCQLVVLCVVVVHQLCRLCVQLVVPAHSVNNVCSNRSVDPDDLSVLCSSCNSSQQAHSCVSSVNDVDDGGDNDDD